Protein AF-A0A699L381-F1 (afdb_monomer)

Secondary structure (DSSP, 8-state):
---HHHHHHHHHHHHHHHHHHHHHHHHHHHHHHHHHHHHHHHHHHHHHHHHHHHTTSPPPHHHHHHHHHHHHHHHH---GGGGTT--HHHHHHHHHHHHHHHHT---TT-HHHHHHHHHHT--HHHHHGGG-S--TTTHHHHHHHHHHHHHHHHHHTT-------

pLDDT: mean 71.47, std 18.27, range [38.78, 97.0]

Organism: Tanacetum cinerariifolium (NCBI:txid118510)

Structure (mmCIF, N/CA/C/O backbone):
data_AF-A0A699L381-F1
#
_entry.id   AF-A0A699L381-F1
#
loop_
_atom_site.group_PDB
_atom_site.id
_atom_site.type_symbol
_atom_site.label_atom_id
_atom_site.label_alt_id
_atom_site.label_comp_id
_atom_site.label_asym_id
_atom_site.label_entity_id
_atom_site.label_seq_id
_atom_site.pdbx_PDB_ins_code
_atom_site.Cartn_x
_atom_site.Cartn_y
_atom_site.Cartn_z
_atom_site.occupancy
_atom_site.B_iso_or_equiv
_atom_site.auth_seq_id
_atom_site.auth_comp_id
_atom_site.auth_asym_id
_atom_site.auth_atom_id
_atom_site.pdbx_PDB_model_num
ATOM 1 N N . MET A 1 1 ? 29.335 -10.087 -62.000 1.00 47.12 1 MET A N 1
ATOM 2 C CA . MET A 1 1 ? 29.158 -10.894 -60.775 1.00 47.12 1 MET A CA 1
ATOM 3 C C . MET A 1 1 ? 29.545 -10.039 -59.574 1.00 47.12 1 MET A C 1
ATOM 5 O O . MET A 1 1 ? 30.711 -10.017 -59.206 1.00 47.12 1 MET A O 1
ATOM 9 N N . ILE A 1 2 ? 28.588 -9.288 -59.019 1.00 49.66 2 ILE A N 1
ATOM 10 C CA . ILE A 1 2 ? 28.702 -8.575 -57.728 1.00 49.66 2 ILE A CA 1
ATOM 11 C C . ILE A 1 2 ? 27.374 -8.789 -56.972 1.00 49.66 2 ILE A C 1
ATOM 13 O O . ILE A 1 2 ? 26.771 -7.856 -56.468 1.00 49.66 2 ILE A O 1
ATOM 17 N N . ASP A 1 3 ? 26.879 -10.028 -56.923 1.00 50.75 3 ASP A N 1
ATOM 18 C CA . ASP A 1 3 ? 25.596 -10.344 -56.259 1.00 50.75 3 ASP A CA 1
ATOM 19 C C . ASP A 1 3 ? 25.787 -10.786 -54.794 1.00 50.75 3 ASP A C 1
ATOM 21 O O . ASP A 1 3 ? 24.830 -11.031 -54.068 1.00 50.75 3 ASP A O 1
ATOM 25 N N . GLY A 1 4 ? 27.039 -10.881 -54.328 1.00 51.00 4 GLY A N 1
ATOM 26 C CA . GLY A 1 4 ? 27.370 -11.311 -52.963 1.00 51.00 4 GLY A CA 1
ATOM 27 C C . GLY A 1 4 ? 27.381 -10.194 -51.914 1.00 51.00 4 GLY A C 1
ATOM 28 O O . GLY A 1 4 ? 27.323 -10.489 -50.722 1.00 51.00 4 GLY A O 1
ATOM 29 N N . LEU A 1 5 ? 27.458 -8.922 -52.328 1.00 49.34 5 LEU A N 1
ATOM 30 C CA . LEU A 1 5 ? 27.582 -7.784 -51.404 1.00 49.34 5 LEU A CA 1
ATOM 31 C C . LEU A 1 5 ? 26.228 -7.369 -50.797 1.00 49.34 5 LEU A C 1
ATOM 33 O O . LEU A 1 5 ? 26.181 -6.912 -49.657 1.00 49.34 5 LEU A O 1
ATOM 37 N N . ASP A 1 6 ? 25.131 -7.588 -51.524 1.00 51.97 6 AS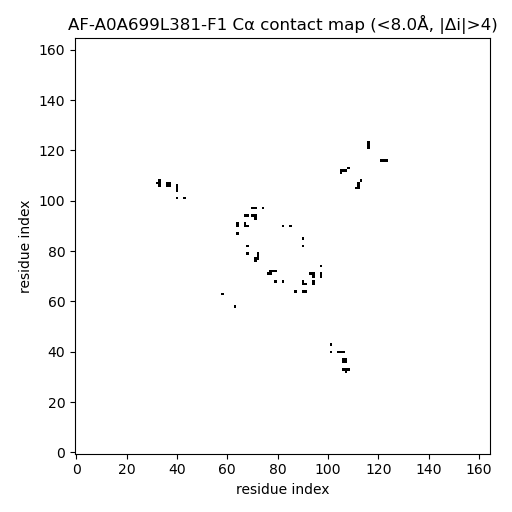P A N 1
ATOM 38 C CA . ASP A 1 6 ? 23.792 -7.124 -51.139 1.00 51.97 6 ASP A CA 1
ATOM 39 C C . ASP A 1 6 ? 23.156 -7.993 -50.035 1.00 51.97 6 ASP A C 1
ATOM 41 O O . ASP A 1 6 ? 22.556 -7.474 -49.094 1.00 51.97 6 ASP A O 1
ATOM 45 N N . SER A 1 7 ? 23.393 -9.315 -50.049 1.00 53.25 7 SER A N 1
ATOM 46 C CA . SER A 1 7 ? 22.848 -10.222 -49.016 1.00 53.25 7 SER A CA 1
ATOM 47 C C . SER A 1 7 ? 23.454 -10.001 -47.619 1.00 53.25 7 SER A C 1
ATOM 49 O O . SER A 1 7 ? 22.770 -10.156 -46.602 1.00 53.25 7 SER A O 1
ATOM 51 N N . ASN A 1 8 ? 24.722 -9.573 -47.550 1.00 58.53 8 ASN A N 1
ATOM 52 C CA . ASN A 1 8 ? 25.371 -9.213 -46.288 1.00 58.53 8 ASN A CA 1
ATOM 53 C C . ASN A 1 8 ? 24.805 -7.902 -45.729 1.00 58.53 8 ASN A C 1
ATOM 55 O O . ASN A 1 8 ? 24.592 -7.800 -44.522 1.00 58.53 8 ASN A O 1
ATOM 59 N N . ASN A 1 9 ? 24.497 -6.929 -46.591 1.00 60.31 9 ASN A N 1
ATOM 60 C CA . ASN A 1 9 ? 23.884 -5.668 -46.179 1.00 60.31 9 ASN A CA 1
ATOM 61 C C . ASN A 1 9 ? 22.440 -5.864 -45.696 1.00 60.31 9 ASN A C 1
ATOM 63 O O . ASN A 1 9 ? 22.060 -5.273 -44.687 1.00 60.31 9 ASN A O 1
ATOM 67 N N . GLU A 1 10 ? 21.661 -6.738 -46.340 1.00 68.25 10 GLU A N 1
ATOM 68 C CA . GLU A 1 10 ? 20.304 -7.080 -45.892 1.00 68.25 10 GLU A CA 1
ATOM 69 C C . GLU A 1 10 ? 20.313 -7.793 -44.526 1.00 68.25 10 GLU A C 1
ATOM 71 O O . GLU A 1 10 ? 19.489 -7.508 -43.655 1.00 68.25 10 GLU A O 1
ATOM 76 N N . THR A 1 11 ? 21.283 -8.683 -44.300 1.00 67.94 11 THR A N 1
ATOM 77 C CA . THR A 1 11 ? 21.441 -9.394 -43.020 1.00 67.94 11 THR A CA 1
ATOM 78 C C . THR A 1 11 ? 21.867 -8.445 -41.896 1.00 67.94 11 THR A C 1
ATOM 80 O O . THR A 1 11 ? 21.316 -8.498 -40.796 1.00 67.94 11 THR A O 1
ATOM 83 N N . VAL A 1 12 ? 22.798 -7.526 -42.173 1.00 68.69 12 VAL A N 1
ATOM 84 C CA . VAL A 1 12 ? 23.221 -6.485 -41.222 1.00 68.69 12 VAL A CA 1
ATOM 85 C C . VAL A 1 12 ? 22.075 -5.515 -40.918 1.00 68.69 12 VAL A C 1
ATOM 87 O O . VAL A 1 12 ? 21.886 -5.150 -39.759 1.00 68.69 12 VAL A O 1
ATOM 90 N N . ALA A 1 13 ? 21.269 -5.145 -41.916 1.00 70.69 13 ALA A N 1
ATOM 91 C CA . ALA A 1 13 ? 20.098 -4.291 -41.728 1.00 70.69 13 ALA A CA 1
ATOM 92 C C . ALA A 1 13 ? 19.033 -4.953 -40.837 1.00 70.69 13 ALA A C 1
ATOM 94 O O . ALA A 1 13 ? 18.567 -4.319 -39.892 1.00 70.69 13 ALA A O 1
ATOM 95 N N . LYS A 1 14 ? 18.715 -6.238 -41.060 1.00 76.25 14 LYS A N 1
ATOM 96 C CA . LYS A 1 14 ? 17.796 -7.004 -40.194 1.00 76.25 14 LYS A CA 1
ATOM 97 C C . LYS A 1 14 ? 18.301 -7.078 -38.757 1.00 76.25 14 LYS A C 1
ATOM 99 O O . LYS A 1 14 ? 17.544 -6.809 -37.832 1.00 76.25 14 LYS A O 1
ATOM 104 N N . TYR A 1 15 ? 19.590 -7.355 -38.563 1.00 65.44 15 TYR A N 1
ATOM 105 C CA . TYR A 1 15 ? 20.181 -7.427 -37.225 1.00 65.44 15 TYR A CA 1
ATOM 106 C C . TYR A 1 15 ? 20.179 -6.065 -36.507 1.00 65.44 15 TYR A C 1
ATOM 108 O O . TYR A 1 15 ? 19.939 -5.990 -35.302 1.00 65.44 15 TYR A O 1
ATOM 116 N N . LEU A 1 16 ? 20.411 -4.969 -37.239 1.00 69.69 16 LEU A N 1
ATOM 117 C CA . LEU A 1 16 ? 20.326 -3.603 -36.710 1.00 69.69 16 LEU A CA 1
ATOM 118 C C . LEU A 1 16 ? 18.888 -3.206 -36.357 1.00 69.69 16 LEU A C 1
ATOM 120 O O . LEU A 1 16 ? 18.670 -2.573 -35.323 1.00 69.69 16 LEU A O 1
ATOM 124 N N . GLU A 1 17 ? 17.910 -3.589 -37.177 1.00 75.31 17 GLU A N 1
ATOM 125 C CA . GLU A 1 17 ? 16.491 -3.341 -36.919 1.00 75.31 17 GLU A CA 1
ATOM 126 C C . GLU A 1 17 ? 15.992 -4.155 -35.717 1.00 75.31 17 GLU A C 1
ATOM 128 O O . GLU A 1 17 ? 15.357 -3.601 -34.818 1.00 75.31 17 GLU A O 1
ATOM 133 N N . GLU A 1 18 ? 16.379 -5.429 -35.621 1.00 62.22 18 GLU A N 1
ATOM 134 C CA . GLU A 1 18 ? 16.124 -6.283 -34.458 1.00 62.22 18 GLU A CA 1
ATOM 135 C C . GLU A 1 18 ? 16.776 -5.726 -33.186 1.00 62.22 18 GLU A C 1
ATOM 137 O O . GLU A 1 18 ? 16.119 -5.643 -32.148 1.00 62.22 18 GLU A O 1
ATOM 142 N N . TYR A 1 19 ? 18.032 -5.266 -33.250 1.00 66.25 19 TYR A N 1
ATOM 143 C CA . TYR A 1 19 ? 18.713 -4.631 -32.118 1.00 66.25 19 TYR A CA 1
ATOM 144 C C . TYR A 1 19 ? 18.027 -3.327 -31.686 1.00 66.25 19 TYR A C 1
ATOM 146 O O . TYR A 1 19 ? 17.828 -3.091 -30.491 1.00 66.25 19 TYR A O 1
ATOM 154 N N . HIS A 1 20 ? 17.622 -2.481 -32.637 1.00 62.06 20 HIS A N 1
ATOM 155 C CA . HIS A 1 20 ? 16.909 -1.236 -32.350 1.00 62.06 20 HIS A CA 1
ATOM 156 C C . HIS A 1 20 ? 15.524 -1.510 -31.743 1.00 62.06 20 HIS A C 1
ATOM 158 O O . HIS A 1 20 ? 15.119 -0.862 -30.769 1.00 62.06 20 HIS A O 1
ATOM 164 N N . GLN A 1 21 ? 14.804 -2.506 -32.259 1.00 55.19 21 GLN A N 1
ATOM 165 C CA . GLN A 1 21 ? 13.516 -2.927 -31.722 1.00 55.19 21 GLN A CA 1
ATOM 166 C C . GLN A 1 21 ? 13.662 -3.542 -30.323 1.00 55.19 21 GLN A C 1
ATOM 168 O O . GLN A 1 21 ? 12.939 -3.161 -29.406 1.00 55.19 21 GLN A O 1
ATOM 173 N N . PHE A 1 22 ? 14.670 -4.383 -30.098 1.00 53.00 22 PHE A N 1
ATOM 174 C CA . PHE A 1 22 ? 14.970 -4.963 -28.789 1.00 53.00 22 PHE A CA 1
ATOM 175 C C . PHE A 1 22 ? 15.371 -3.901 -27.747 1.00 53.00 22 PHE A C 1
ATOM 177 O O . PHE A 1 22 ? 14.848 -3.882 -26.628 1.00 53.00 22 PHE A O 1
ATOM 184 N N . SER A 1 23 ? 16.252 -2.967 -28.123 1.00 53.81 23 SER A N 1
ATOM 185 C CA . SER A 1 23 ? 16.697 -1.854 -27.272 1.00 53.81 23 SER A CA 1
ATOM 186 C C . SER A 1 23 ? 15.539 -0.917 -26.906 1.00 53.81 23 SER A C 1
ATOM 188 O O . SER A 1 23 ? 15.357 -0.554 -25.737 1.00 53.81 23 SER A O 1
ATOM 190 N N . SER A 1 24 ? 14.689 -0.582 -27.883 1.00 60.28 24 SER A N 1
ATOM 191 C CA . SER A 1 24 ? 13.511 0.263 -27.666 1.00 60.28 24 SER A CA 1
ATOM 192 C C . SER A 1 24 ? 12.420 -0.435 -26.849 1.00 60.28 24 SER A C 1
ATOM 194 O O . SER A 1 24 ? 11.823 0.206 -25.986 1.00 60.28 24 SER A O 1
ATOM 196 N N . GLU A 1 25 ? 12.207 -1.743 -27.013 1.00 58.38 25 GLU A N 1
ATOM 197 C CA . GLU A 1 25 ? 11.276 -2.522 -26.189 1.00 58.38 25 GLU A CA 1
ATOM 198 C C . GLU A 1 25 ? 11.726 -2.623 -24.726 1.00 58.38 25 GLU A C 1
ATOM 200 O O . GLU A 1 25 ? 10.903 -2.498 -23.813 1.00 58.38 25 GLU A O 1
ATOM 205 N N . PHE A 1 26 ? 13.025 -2.813 -24.476 1.00 57.81 26 PHE A N 1
ATOM 206 C CA . PHE A 1 26 ? 13.592 -2.839 -23.125 1.00 57.81 26 PHE A CA 1
ATOM 207 C C . PHE A 1 26 ? 13.449 -1.483 -22.419 1.00 57.81 26 PHE A C 1
ATOM 209 O O . PHE A 1 26 ? 12.999 -1.408 -21.268 1.00 57.81 26 PHE A O 1
ATOM 216 N N . LEU A 1 27 ? 13.759 -0.397 -23.133 1.00 72.62 27 LEU A N 1
ATOM 217 C CA . LEU A 1 27 ? 13.560 0.975 -22.664 1.00 72.62 27 LEU A CA 1
ATOM 218 C C . LEU A 1 27 ? 12.080 1.300 -22.453 1.00 72.62 27 LEU A C 1
ATOM 220 O O . LEU A 1 27 ? 11.735 1.924 -21.451 1.00 72.62 27 LEU A O 1
ATOM 224 N N . MET A 1 28 ? 11.189 0.859 -23.340 1.00 74.56 28 MET A N 1
ATOM 225 C CA . MET A 1 28 ? 9.757 1.133 -23.238 1.00 74.56 28 MET A CA 1
ATOM 226 C C . MET A 1 28 ? 9.114 0.377 -22.072 1.00 74.56 28 MET A C 1
ATOM 228 O O . MET A 1 28 ? 8.388 0.988 -21.294 1.00 74.56 28 MET A O 1
ATOM 232 N N . LYS A 1 29 ? 9.459 -0.898 -21.850 1.00 70.06 29 LYS A N 1
ATOM 233 C CA . LYS A 1 29 ? 9.016 -1.663 -20.667 1.00 70.06 29 LYS A CA 1
ATOM 234 C C . LYS A 1 29 ? 9.476 -1.009 -19.362 1.00 70.06 29 LYS A C 1
ATOM 236 O O . LYS A 1 29 ? 8.686 -0.879 -18.426 1.00 70.06 29 LYS A O 1
ATOM 241 N N . ARG A 1 30 ? 10.730 -0.542 -19.302 1.00 76.75 30 ARG A N 1
ATOM 242 C CA . ARG A 1 30 ? 11.245 0.211 -18.145 1.00 76.75 30 ARG A CA 1
ATOM 243 C C . ARG A 1 30 ? 10.531 1.548 -17.957 1.00 76.75 30 ARG A C 1
ATOM 245 O O . ARG A 1 30 ? 10.183 1.874 -16.829 1.00 76.75 30 ARG A O 1
ATOM 252 N N . ARG A 1 31 ? 10.264 2.294 -19.033 1.00 77.06 31 ARG A N 1
ATOM 253 C CA . ARG A 1 31 ? 9.516 3.564 -18.983 1.00 77.06 31 ARG A CA 1
ATOM 254 C C . ARG A 1 31 ? 8.075 3.363 -18.515 1.00 77.06 31 ARG A C 1
ATOM 256 O O . ARG A 1 31 ? 7.630 4.098 -17.645 1.00 77.06 31 ARG A O 1
ATOM 263 N N . ILE A 1 32 ? 7.371 2.351 -19.024 1.00 82.38 32 ILE A N 1
ATOM 264 C CA . ILE A 1 32 ? 6.007 2.012 -18.585 1.00 82.38 32 ILE A CA 1
ATOM 265 C C . ILE A 1 32 ? 6.004 1.659 -17.095 1.00 82.38 32 ILE A C 1
ATOM 267 O O . ILE A 1 32 ? 5.175 2.165 -16.341 1.00 82.38 32 ILE A O 1
ATOM 271 N N . LYS A 1 33 ? 6.964 0.838 -16.649 1.00 80.81 33 LYS A N 1
ATOM 272 C CA . LYS A 1 33 ? 7.108 0.492 -15.233 1.00 80.81 33 LYS A CA 1
ATOM 273 C C . LYS A 1 33 ? 7.392 1.721 -14.367 1.00 80.81 33 LYS A C 1
ATOM 275 O O . LYS A 1 33 ? 6.727 1.896 -13.355 1.00 80.81 33 LYS A O 1
ATOM 280 N N . LEU A 1 34 ? 8.317 2.581 -14.792 1.00 81.38 34 LEU A N 1
ATOM 281 C CA . LEU A 1 34 ? 8.634 3.844 -14.126 1.00 81.38 34 LEU A CA 1
ATOM 282 C C . LEU A 1 34 ? 7.390 4.726 -13.975 1.00 81.38 34 LEU A C 1
ATOM 284 O O . LEU A 1 34 ? 7.113 5.206 -12.883 1.00 81.38 34 LEU A O 1
ATOM 288 N N . ILE A 1 35 ? 6.614 4.902 -15.046 1.00 81.75 35 ILE A N 1
ATOM 289 C CA . ILE A 1 35 ? 5.369 5.679 -15.014 1.00 81.75 35 ILE A CA 1
ATOM 290 C C . ILE A 1 35 ? 4.375 5.050 -14.030 1.00 81.75 35 ILE A C 1
ATOM 292 O O . ILE A 1 35 ? 3.810 5.760 -13.204 1.00 81.75 35 ILE A O 1
ATOM 296 N N . SER A 1 36 ? 4.196 3.726 -14.060 1.00 84.75 36 SER A N 1
ATOM 297 C CA . SER A 1 36 ? 3.307 3.029 -13.121 1.00 84.75 36 SER A CA 1
ATOM 298 C C . SER A 1 36 ? 3.751 3.191 -11.665 1.00 84.75 36 SER A C 1
ATOM 300 O O . SER A 1 36 ? 2.919 3.467 -10.801 1.00 84.75 36 SER A O 1
ATOM 302 N N . ASP A 1 37 ? 5.049 3.058 -11.388 1.00 85.69 37 ASP A N 1
ATOM 303 C CA . ASP A 1 37 ? 5.609 3.225 -10.048 1.00 85.69 37 ASP A CA 1
ATOM 304 C C . ASP A 1 37 ? 5.459 4.679 -9.568 1.00 85.69 37 ASP A C 1
ATOM 306 O O . ASP A 1 37 ? 5.069 4.907 -8.425 1.00 85.69 37 ASP A O 1
ATOM 310 N N . LEU A 1 38 ? 5.671 5.672 -10.439 1.00 84.50 38 LEU A N 1
ATOM 311 C CA . LEU A 1 38 ? 5.455 7.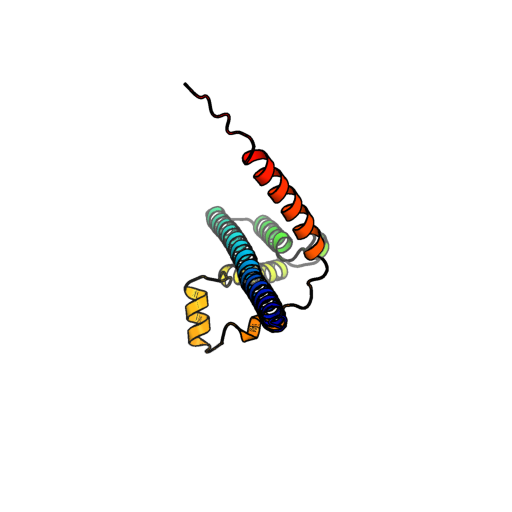088 -10.119 1.00 84.50 38 LEU A CA 1
ATOM 312 C C . LEU A 1 38 ? 3.983 7.404 -9.823 1.00 84.50 38 LEU A C 1
ATOM 314 O O . LEU A 1 38 ? 3.699 8.103 -8.850 1.00 84.50 38 LEU A O 1
ATOM 318 N N . VAL A 1 39 ? 3.045 6.867 -10.609 1.00 87.25 39 VAL A N 1
ATOM 319 C CA . VAL A 1 39 ? 1.602 7.025 -10.355 1.00 87.25 39 VAL A CA 1
ATOM 320 C C . VAL A 1 39 ? 1.233 6.420 -8.998 1.00 87.25 39 VAL A C 1
ATOM 322 O O . VAL A 1 39 ? 0.618 7.089 -8.169 1.00 87.25 39 VAL A O 1
ATOM 325 N N . LYS A 1 40 ? 1.690 5.194 -8.709 1.00 87.56 40 LYS A N 1
ATOM 326 C CA . LYS A 1 40 ? 1.468 4.543 -7.406 1.00 87.56 40 LYS A CA 1
ATOM 327 C C . LYS A 1 40 ? 2.057 5.340 -6.245 1.00 87.56 40 LYS A C 1
ATOM 329 O O . LYS A 1 40 ? 1.425 5.450 -5.196 1.00 87.56 40 LYS A O 1
ATOM 334 N N . TYR A 1 41 ? 3.248 5.910 -6.422 1.00 85.50 41 TYR A N 1
ATOM 335 C CA . TYR A 1 41 ? 3.881 6.759 -5.414 1.00 85.50 41 TYR A CA 1
ATOM 336 C C . TYR A 1 41 ? 3.027 7.982 -5.085 1.00 85.50 41 TYR A C 1
ATOM 338 O O . TYR A 1 41 ? 2.766 8.254 -3.915 1.00 85.50 41 TYR A O 1
ATOM 346 N N . GLN A 1 42 ? 2.545 8.688 -6.111 1.00 83.81 42 GLN A N 1
ATOM 347 C CA . GLN A 1 42 ? 1.683 9.856 -5.930 1.00 83.81 42 GLN A CA 1
ATOM 348 C C . GLN A 1 42 ? 0.373 9.494 -5.220 1.00 83.81 42 GLN A C 1
ATOM 350 O O . GLN A 1 42 ? -0.042 10.192 -4.294 1.00 83.81 42 GLN A O 1
ATOM 355 N N . GLU A 1 43 ? -0.256 8.378 -5.596 1.00 87.69 43 GLU A N 1
ATOM 356 C CA . GLU A 1 43 ? -1.457 7.888 -4.917 1.00 87.69 43 GLU A CA 1
ATOM 357 C C . GLU A 1 43 ? -1.204 7.566 -3.440 1.00 87.69 43 GLU A C 1
ATOM 359 O O . GLU A 1 43 ? -2.023 7.903 -2.581 1.00 87.69 43 GLU A O 1
ATOM 364 N N . ASN A 1 44 ? -0.085 6.908 -3.130 1.00 86.94 44 ASN A N 1
ATOM 365 C CA . ASN A 1 44 ? 0.296 6.588 -1.756 1.00 86.94 44 ASN A CA 1
ATOM 366 C C . ASN A 1 44 ? 0.553 7.859 -0.946 1.00 86.94 44 ASN A C 1
ATOM 368 O O . ASN A 1 44 ? 0.023 7.995 0.157 1.00 86.94 44 ASN A O 1
ATOM 372 N N . PHE A 1 45 ? 1.268 8.827 -1.519 1.00 83.94 45 PHE A N 1
ATOM 373 C CA . PHE A 1 45 ? 1.512 10.121 -0.891 1.00 83.94 45 PHE A CA 1
ATOM 374 C C . PHE A 1 45 ? 0.201 10.848 -0.551 1.00 83.94 45 PHE A C 1
ATOM 376 O O . PHE A 1 45 ? 0.013 11.302 0.579 1.00 83.94 45 PHE A O 1
ATOM 383 N N . ALA A 1 46 ? -0.754 10.890 -1.486 1.00 88.06 46 ALA A N 1
ATOM 384 C CA . ALA A 1 46 ? -2.061 11.505 -1.257 1.00 88.06 46 ALA A CA 1
ATOM 385 C C . ALA A 1 46 ? -2.851 10.812 -0.128 1.00 88.06 46 ALA A C 1
ATOM 387 O O . ALA A 1 46 ? -3.475 11.481 0.701 1.00 88.06 46 ALA A O 1
ATOM 388 N N . LYS A 1 47 ? -2.807 9.473 -0.059 1.00 86.44 47 LYS A N 1
ATOM 389 C CA . LYS A 1 47 ? -3.443 8.689 1.018 1.00 86.44 47 LYS A CA 1
ATOM 390 C C . LYS A 1 47 ? -2.808 8.990 2.377 1.00 86.44 47 LYS A C 1
ATOM 392 O O . LYS A 1 47 ? -3.539 9.215 3.343 1.00 86.44 47 LYS A O 1
ATOM 397 N N . IL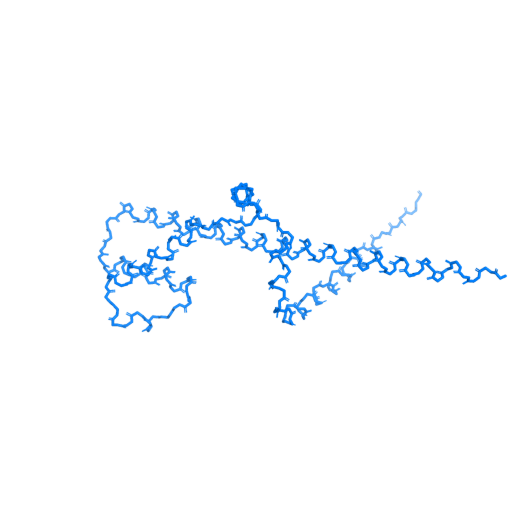E A 1 48 ? -1.476 9.040 2.444 1.00 85.19 48 ILE A N 1
ATOM 398 C CA . ILE A 1 48 ? -0.727 9.349 3.670 1.00 85.19 48 ILE A CA 1
ATOM 399 C C . ILE A 1 48 ? -1.075 10.754 4.166 1.00 85.19 48 ILE A C 1
ATOM 401 O O . ILE A 1 48 ? -1.457 10.926 5.325 1.00 85.19 48 ILE A O 1
ATOM 405 N N . TYR A 1 49 ? -1.029 11.746 3.275 1.00 85.44 49 TYR A N 1
ATOM 406 C CA . TYR A 1 49 ? -1.366 13.128 3.606 1.00 85.44 49 TYR A CA 1
ATOM 407 C C . TYR A 1 49 ? -2.810 13.256 4.116 1.00 85.44 49 TYR A C 1
ATOM 409 O O . TYR A 1 49 ? -3.069 13.892 5.143 1.00 85.44 49 TYR A O 1
ATOM 417 N N . LYS A 1 50 ? -3.762 12.583 3.454 1.00 86.62 50 LYS A N 1
ATOM 418 C CA . LYS A 1 50 ? -5.162 12.542 3.892 1.00 86.62 50 LYS A CA 1
ATOM 419 C C . LYS A 1 50 ? -5.291 11.933 5.288 1.00 86.62 50 LYS A C 1
ATOM 421 O O . LYS A 1 50 ? -5.954 12.534 6.129 1.00 86.62 50 LYS A O 1
ATOM 426 N N . PHE A 1 51 ? -4.637 10.805 5.564 1.00 83.25 51 PHE A N 1
ATOM 427 C CA . PHE A 1 51 ? -4.656 10.185 6.892 1.00 83.25 51 PHE A CA 1
ATOM 428 C C . PHE A 1 51 ? -4.159 11.140 7.979 1.00 83.25 51 PHE A C 1
ATOM 430 O O . PHE A 1 51 ? -4.856 11.370 8.965 1.00 83.25 51 PHE A O 1
ATOM 437 N N . GLN A 1 52 ? -2.990 11.749 7.766 1.00 81.62 52 GLN A N 1
ATOM 438 C CA . GLN A 1 52 ? -2.388 12.690 8.711 1.00 81.62 52 GLN A CA 1
ATOM 439 C C . GLN A 1 52 ? -3.296 13.896 8.972 1.00 81.62 52 GLN A C 1
ATOM 441 O O . GLN A 1 52 ? -3.448 14.326 10.114 1.00 81.62 52 GLN A O 1
ATOM 446 N N . SER A 1 53 ? -3.945 14.422 7.926 1.00 80.38 53 SER A N 1
ATOM 447 C CA . SER A 1 53 ? -4.889 15.536 8.063 1.00 80.38 53 SER A CA 1
ATOM 448 C C . SER A 1 53 ? -6.105 15.163 8.914 1.00 80.38 53 SER A C 1
ATOM 450 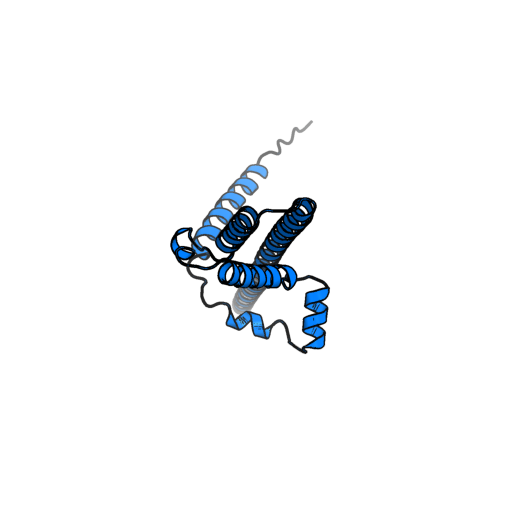O O . SER A 1 53 ? -6.548 15.963 9.736 1.00 80.38 53 SER A O 1
ATOM 452 N N . GLN A 1 54 ? -6.617 13.937 8.771 1.00 78.88 54 GLN A N 1
ATOM 453 C CA . GLN A 1 54 ? -7.805 13.501 9.492 1.00 78.88 54 GLN A CA 1
ATOM 454 C C . GLN A 1 54 ? -7.515 13.096 10.946 1.00 78.88 54 GLN A C 1
ATOM 456 O O . GLN A 1 54 ? -8.406 13.230 11.783 1.00 78.88 54 GLN A O 1
ATOM 461 N N . GLN A 1 55 ? -6.284 12.674 11.260 1.00 70.75 55 GLN A N 1
ATOM 462 C CA . GLN A 1 55 ? -5.831 12.405 12.636 1.00 70.75 55 GLN A CA 1
ATOM 463 C C . GLN A 1 55 ? -5.744 13.666 13.508 1.00 70.75 55 GLN A C 1
ATOM 465 O O . GLN A 1 55 ? -5.633 13.556 14.726 1.00 70.75 55 GLN A O 1
ATOM 470 N N . ARG A 1 56 ? -5.820 14.870 12.919 1.00 72.50 56 ARG A N 1
ATOM 471 C CA . ARG A 1 56 ? -5.872 16.126 13.688 1.00 72.50 56 ARG A CA 1
ATOM 472 C C . ARG A 1 56 ? -7.105 16.215 14.594 1.00 72.50 56 ARG A C 1
ATOM 474 O O . ARG A 1 56 ? -7.065 16.937 15.582 1.00 72.50 56 ARG A O 1
ATOM 481 N N . ASN A 1 57 ? -8.162 15.463 14.282 1.00 79.25 57 ASN A N 1
ATOM 482 C CA . ASN A 1 57 ? -9.332 15.310 15.139 1.00 79.25 57 ASN A CA 1
ATOM 483 C C . ASN A 1 57 ? -9.304 13.934 15.824 1.00 79.25 57 ASN A C 1
ATOM 485 O O . ASN A 1 57 ? -9.026 12.932 15.160 1.00 79.25 57 ASN A O 1
ATOM 489 N N . PRO A 1 58 ? -9.641 13.834 17.121 1.00 80.06 58 PRO A N 1
ATOM 490 C CA . PRO A 1 58 ? -9.680 12.552 17.811 1.00 80.06 58 PRO A CA 1
ATOM 491 C C . PRO A 1 58 ? -10.747 11.631 17.200 1.00 80.06 58 PRO A C 1
ATOM 493 O O . PRO A 1 58 ? -11.931 11.961 17.152 1.00 80.06 58 PRO A O 1
ATOM 496 N N . TRP A 1 59 ? -10.324 10.458 16.728 1.00 87.56 59 TRP A N 1
ATOM 497 C CA . TRP A 1 59 ? -11.211 9.434 16.171 1.00 87.56 59 TRP A CA 1
ATOM 498 C C . TRP A 1 59 ? -11.649 8.412 17.218 1.00 87.56 59 TRP A C 1
ATOM 500 O O . TRP A 1 59 ? -10.842 7.922 18.012 1.00 87.56 59 TRP A O 1
ATOM 510 N N . THR A 1 60 ? -12.912 7.994 17.136 1.00 90.69 60 THR A N 1
ATOM 511 C CA . THR A 1 60 ? -13.427 6.842 17.889 1.00 90.69 60 THR A CA 1
ATOM 512 C C . THR A 1 60 ? -12.791 5.527 17.410 1.00 90.69 60 THR A C 1
ATOM 514 O O . THR A 1 60 ? -12.368 5.406 16.255 1.00 90.69 60 THR A O 1
ATOM 517 N N . LYS A 1 61 ? -12.773 4.490 18.268 1.00 90.69 61 LYS A N 1
ATOM 518 C CA . LYS A 1 61 ? -12.243 3.151 17.916 1.00 90.69 61 LYS A CA 1
ATOM 519 C C . LYS A 1 61 ? -12.928 2.568 16.668 1.00 90.69 61 LYS A C 1
ATOM 521 O O . LYS A 1 61 ? -12.270 1.952 15.835 1.00 90.69 61 LYS A O 1
ATOM 526 N N . LYS A 1 62 ? -14.231 2.827 16.493 1.00 92.38 62 LYS A N 1
ATOM 527 C CA . LYS A 1 62 ? -15.003 2.411 15.311 1.00 92.38 62 LYS A CA 1
ATOM 528 C C . LYS A 1 62 ? -14.531 3.112 14.032 1.00 92.38 62 LYS A C 1
ATOM 530 O O . LYS A 1 62 ? -14.229 2.433 13.059 1.00 92.38 62 LYS A O 1
ATOM 535 N N . GLN A 1 63 ? -14.389 4.439 14.057 1.00 90.88 63 GLN A N 1
ATOM 536 C CA . GLN A 1 63 ? -13.910 5.213 12.902 1.00 90.88 63 GLN A CA 1
ATOM 537 C C . GLN A 1 63 ? -12.497 4.795 12.473 1.00 90.88 63 GLN A C 1
ATOM 539 O O . GLN A 1 63 ? -12.254 4.603 11.283 1.00 90.88 63 GLN A O 1
ATOM 544 N N . LYS A 1 64 ? -11.587 4.580 13.438 1.00 91.44 64 LYS A N 1
ATOM 545 C CA . LYS A 1 64 ? -10.246 4.032 13.167 1.00 91.44 64 LYS A CA 1
ATOM 546 C C . LYS A 1 64 ? -10.330 2.683 12.457 1.00 91.44 64 LYS A C 1
ATOM 548 O O . LYS A 1 64 ? -9.689 2.492 11.427 1.00 91.44 64 LYS A O 1
ATOM 553 N N . ARG A 1 65 ? -11.166 1.771 12.969 1.00 93.75 65 ARG A N 1
ATOM 554 C CA . ARG A 1 65 ? -11.355 0.439 12.378 1.00 93.75 65 ARG A CA 1
ATOM 555 C C . A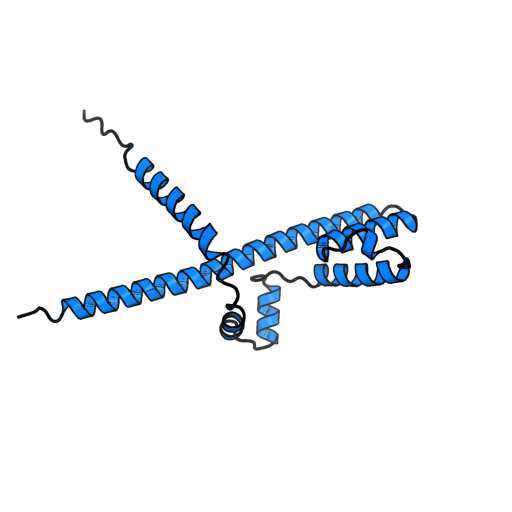RG A 1 65 ? -11.866 0.527 10.942 1.00 93.75 65 ARG A C 1
ATOM 557 O O . ARG A 1 65 ? -11.326 -0.147 10.071 1.00 93.75 65 ARG A O 1
ATOM 564 N N . ASP A 1 66 ? -12.871 1.360 10.689 1.00 92.81 66 ASP A N 1
ATOM 565 C CA . ASP A 1 66 ? -13.464 1.534 9.358 1.00 92.81 66 ASP A CA 1
ATOM 566 C C . ASP A 1 66 ? -12.446 2.084 8.351 1.00 92.81 66 ASP A C 1
ATOM 568 O O . ASP A 1 66 ? -12.340 1.577 7.229 1.00 92.81 66 ASP A O 1
ATOM 572 N N . TYR A 1 67 ? -11.633 3.053 8.775 1.00 91.50 67 TYR A N 1
ATOM 573 C CA . TYR A 1 67 ? -10.546 3.587 7.961 1.00 91.50 67 TYR A CA 1
ATOM 574 C C . TYR A 1 67 ? -9.473 2.530 7.652 1.00 91.50 67 TYR A C 1
ATOM 576 O O . TYR A 1 67 ? -9.104 2.345 6.489 1.00 91.50 67 TYR A O 1
ATOM 584 N N . TYR A 1 68 ? -9.002 1.795 8.666 1.00 93.56 68 TYR A N 1
ATOM 585 C CA . TYR A 1 68 ? -8.012 0.729 8.486 1.00 93.56 68 TYR A CA 1
ATOM 586 C C . TYR A 1 68 ? -8.513 -0.345 7.520 1.00 93.56 68 TYR A C 1
ATOM 588 O O . TYR A 1 68 ? -7.795 -0.721 6.593 1.00 93.56 68 TYR A O 1
ATOM 596 N N . MET A 1 69 ? -9.768 -0.780 7.662 1.00 94.75 69 MET A N 1
ATOM 597 C CA . MET A 1 69 ? -10.378 -1.723 6.726 1.00 94.75 69 MET A CA 1
ATOM 598 C C . MET A 1 69 ? -10.397 -1.165 5.300 1.00 94.75 69 MET A C 1
ATOM 600 O O . MET A 1 69 ? -10.020 -1.876 4.374 1.00 94.75 69 MET A O 1
ATOM 604 N N . ALA A 1 70 ? -10.786 0.096 5.094 1.00 92.56 70 ALA A N 1
ATOM 605 C CA . ALA A 1 70 ? -10.789 0.707 3.762 1.00 92.56 70 ALA A CA 1
ATOM 606 C C . ALA A 1 70 ? -9.386 0.728 3.126 1.00 92.56 70 ALA A C 1
ATOM 608 O O . ALA A 1 70 ? -9.228 0.352 1.963 1.00 92.56 70 ALA A O 1
ATOM 609 N N . MET A 1 71 ? -8.360 1.089 3.900 1.00 90.50 71 MET A N 1
ATOM 610 C CA . MET A 1 71 ? -6.962 1.062 3.459 1.00 90.50 71 MET A CA 1
ATOM 611 C C . MET A 1 71 ? -6.495 -0.348 3.091 1.00 90.50 71 MET A C 1
ATOM 613 O O . MET A 1 71 ? -5.914 -0.544 2.025 1.00 90.50 71 MET A O 1
ATOM 617 N N . ILE A 1 72 ? -6.793 -1.346 3.921 1.00 93.75 72 ILE A N 1
ATOM 618 C CA . ILE A 1 72 ? -6.420 -2.742 3.658 1.00 93.75 72 ILE A CA 1
ATOM 619 C C . ILE A 1 72 ? -7.122 -3.263 2.397 1.00 93.75 72 ILE A C 1
ATOM 621 O O . ILE A 1 72 ? -6.480 -3.878 1.548 1.00 93.75 72 ILE A O 1
ATOM 625 N N . ARG A 1 73 ? -8.419 -2.977 2.227 1.00 93.88 73 ARG A N 1
ATOM 626 C CA . ARG A 1 73 ? -9.199 -3.385 1.046 1.00 93.88 73 ARG A CA 1
ATOM 627 C C . ARG A 1 73 ? -8.612 -2.839 -0.251 1.00 93.88 73 ARG A C 1
ATOM 629 O O . ARG A 1 73 ? -8.443 -3.597 -1.200 1.00 93.88 73 ARG A O 1
ATOM 636 N N . ASN A 1 74 ? -8.269 -1.553 -0.268 1.00 87.81 74 ASN A N 1
ATOM 637 C CA . ASN A 1 74 ? -7.759 -0.887 -1.466 1.00 87.81 74 ASN A CA 1
ATOM 638 C C . ASN A 1 74 ? -6.371 -1.386 -1.896 1.00 87.81 74 ASN A C 1
ATOM 640 O O . ASN A 1 74 ? -6.046 -1.286 -3.072 1.00 87.81 74 ASN A O 1
ATOM 644 N N . ASN A 1 75 ? -5.559 -1.913 -0.972 1.00 87.38 75 ASN A N 1
ATOM 645 C CA . ASN A 1 75 ? -4.180 -2.326 -1.269 1.00 87.38 75 ASN A CA 1
ATOM 646 C C . ASN A 1 75 ? -4.007 -3.838 -1.402 1.00 87.38 75 ASN A C 1
ATOM 648 O O . ASN A 1 75 ? -3.254 -4.294 -2.254 1.00 87.38 75 ASN A O 1
ATOM 652 N N . LEU A 1 76 ? -4.698 -4.621 -0.571 1.00 88.38 76 LEU A N 1
ATOM 653 C CA . LEU A 1 76 ? -4.562 -6.079 -0.549 1.00 88.38 76 LEU A CA 1
ATOM 654 C C . LEU A 1 76 ? -5.700 -6.798 -1.288 1.00 88.38 76 LEU A C 1
ATOM 656 O O . LEU A 1 76 ? -5.712 -8.025 -1.332 1.00 88.38 76 LEU A O 1
ATOM 660 N N . GLY A 1 77 ? -6.684 -6.070 -1.829 1.00 91.00 77 GLY A N 1
ATOM 661 C CA . GLY A 1 77 ? -7.841 -6.660 -2.518 1.00 91.00 77 GLY A CA 1
ATOM 662 C C . GLY A 1 77 ? -8.831 -7.367 -1.585 1.00 91.00 77 GLY A C 1
ATOM 663 O O . GLY A 1 77 ? -9.668 -8.150 -2.034 1.00 91.00 77 GLY A O 1
ATOM 664 N N . TRP A 1 78 ? -8.738 -7.106 -0.279 1.00 94.50 78 TRP A N 1
ATOM 665 C CA . TRP A 1 78 ? -9.609 -7.707 0.727 1.00 94.50 78 TRP A CA 1
ATOM 666 C C . TRP A 1 78 ? -11.061 -7.248 0.560 1.00 94.50 78 TRP A C 1
ATOM 668 O O . TRP A 1 78 ? -11.361 -6.147 0.087 1.00 94.50 78 TRP A O 1
ATOM 678 N N . LYS A 1 79 ? -11.990 -8.090 1.001 1.00 94.19 79 LYS A N 1
ATOM 679 C CA . LYS A 1 79 ? -13.432 -7.837 1.024 1.00 94.19 79 LYS A CA 1
ATOM 680 C C . LYS A 1 79 ? -13.909 -7.686 2.463 1.00 94.19 79 LYS A C 1
ATOM 682 O O . LYS A 1 79 ? -13.284 -8.157 3.402 1.00 94.19 79 LYS A O 1
ATOM 687 N N . VAL A 1 80 ? -15.076 -7.066 2.645 1.00 93.56 80 VAL A N 1
ATOM 688 C CA . VAL A 1 80 ? -15.670 -6.839 3.980 1.00 93.56 80 VAL A CA 1
ATOM 689 C C . VAL A 1 80 ? -15.823 -8.145 4.775 1.00 93.56 80 VAL A C 1
ATOM 691 O O . VAL A 1 80 ? -15.610 -8.158 5.984 1.00 93.56 80 VAL A O 1
ATOM 694 N N . LYS A 1 81 ? -16.132 -9.256 4.093 1.00 96.06 81 LYS A N 1
ATOM 695 C CA . LYS A 1 81 ? -16.253 -10.585 4.710 1.00 96.06 81 LYS A CA 1
ATOM 696 C C . LYS A 1 81 ? -14.952 -11.091 5.347 1.00 96.06 81 LYS A C 1
ATOM 698 O O . LYS A 1 81 ? -15.033 -11.820 6.326 1.00 96.06 81 LYS A O 1
ATOM 703 N N . ASP A 1 82 ? -13.793 -10.664 4.848 1.00 95.25 82 ASP A N 1
ATOM 704 C CA . ASP A 1 82 ? -12.482 -11.129 5.319 1.00 95.25 82 ASP A CA 1
ATOM 705 C C . ASP A 1 82 ? -12.103 -10.499 6.673 1.00 95.25 82 ASP A C 1
ATOM 707 O O . ASP A 1 82 ? -11.213 -10.982 7.363 1.00 95.25 82 ASP A O 1
ATOM 711 N N . PHE A 1 83 ? -12.810 -9.439 7.085 1.00 95.19 83 PHE A N 1
ATOM 712 C CA . PHE A 1 83 ? -12.665 -8.797 8.397 1.00 95.19 83 PHE A CA 1
ATOM 713 C C . PHE A 1 83 ? -13.673 -9.314 9.433 1.00 95.19 83 PHE A C 1
ATOM 715 O O . PHE A 1 83 ? -13.699 -8.834 10.573 1.00 95.19 83 PHE A O 1
ATOM 722 N N . ARG A 1 84 ? -14.566 -10.238 9.050 1.00 94.56 84 ARG A N 1
ATOM 723 C CA . ARG A 1 84 ? -15.564 -10.801 9.965 1.00 94.56 84 ARG A CA 1
ATOM 724 C C . ARG A 1 84 ? -14.854 -11.682 10.995 1.00 94.56 84 ARG A C 1
ATOM 726 O O . ARG A 1 84 ? -14.071 -12.545 10.629 1.00 94.56 84 ARG A O 1
ATOM 733 N N . GLY A 1 85 ? -15.144 -11.461 12.276 1.00 95.00 85 GLY A N 1
ATOM 734 C CA . GLY A 1 85 ? -14.498 -12.179 13.383 1.00 95.00 85 GLY A CA 1
ATOM 735 C C . GLY A 1 85 ? -13.108 -11.655 13.757 1.00 95.00 85 GLY A C 1
ATOM 736 O O . GLY A 1 85 ? -12.563 -12.093 14.760 1.00 95.00 85 GLY A O 1
ATOM 737 N N . MET A 1 86 ? -12.565 -10.693 13.006 1.00 96.50 86 MET A N 1
ATOM 738 C CA . MET A 1 86 ? -11.255 -10.102 13.271 1.00 96.50 86 MET A CA 1
ATOM 739 C C . MET A 1 86 ? -11.354 -9.000 14.332 1.00 96.50 86 MET A C 1
ATOM 741 O O . MET A 1 86 ? -12.197 -8.091 14.231 1.00 96.50 86 MET A O 1
ATOM 745 N N . THR A 1 87 ? -10.474 -9.070 15.327 1.00 97.00 87 THR A N 1
ATOM 746 C CA . THR A 1 87 ? -10.347 -8.074 16.397 1.00 97.00 87 THR A CA 1
ATOM 747 C C . THR A 1 87 ? -9.819 -6.744 15.850 1.00 97.00 87 THR A C 1
ATOM 749 O O . THR A 1 87 ? -9.383 -6.643 14.701 1.00 97.00 87 THR A O 1
ATOM 752 N N . PHE A 1 88 ? -9.906 -5.673 16.641 1.00 95.75 88 PHE A N 1
ATOM 753 C CA . PHE A 1 88 ? -9.393 -4.371 16.206 1.00 95.75 88 PHE A CA 1
ATOM 754 C C . PHE A 1 88 ? -7.871 -4.410 16.030 1.00 95.75 88 PHE A C 1
ATOM 756 O O . PHE A 1 88 ? -7.347 -3.864 15.065 1.00 95.75 88 PHE A O 1
ATOM 763 N N . GLU A 1 89 ? -7.195 -5.103 16.934 1.00 96.75 89 GLU A N 1
ATOM 764 C CA . GLU A 1 89 ? -5.748 -5.209 17.042 1.00 96.75 89 GLU A CA 1
ATOM 765 C C . GLU A 1 89 ? -5.166 -5.990 15.846 1.00 96.75 89 GLU A C 1
ATOM 767 O O . GLU A 1 89 ? -4.160 -5.591 15.262 1.00 96.75 89 GLU A O 1
ATOM 772 N N . GLU A 1 90 ? -5.852 -7.041 15.384 1.00 97.00 90 GLU A N 1
ATOM 773 C CA . GLU A 1 90 ? -5.492 -7.763 14.153 1.00 97.00 90 GLU A CA 1
ATOM 774 C C . GLU A 1 90 ? -5.656 -6.902 12.889 1.00 97.00 90 GLU A C 1
ATOM 776 O O . GLU A 1 90 ? -4.825 -6.955 11.976 1.00 97.00 90 GLU A O 1
ATOM 781 N N . VAL A 1 91 ? -6.720 -6.091 12.826 1.00 96.56 91 VAL A N 1
ATOM 782 C CA . VAL A 1 91 ? -6.931 -5.141 11.723 1.00 96.56 91 VAL A CA 1
ATOM 783 C C . VAL A 1 91 ? -5.855 -4.055 11.740 1.00 96.56 91 VAL A C 1
ATOM 785 O O . VAL A 1 91 ? -5.315 -3.714 10.690 1.00 96.56 91 VAL A O 1
ATOM 788 N N . GLU A 1 92 ? -5.507 -3.538 12.915 1.00 95.81 92 GLU A N 1
ATOM 789 C CA . GLU A 1 92 ? -4.457 -2.534 13.091 1.00 95.81 92 GLU A CA 1
ATOM 790 C C . GLU A 1 92 ? -3.077 -3.072 12.690 1.00 95.81 92 GLU A C 1
ATOM 792 O O . GLU A 1 92 ? -2.356 -2.414 11.942 1.00 95.81 92 GLU A O 1
ATOM 797 N N . ALA A 1 93 ? -2.736 -4.305 13.073 1.00 96.50 93 ALA A N 1
ATOM 798 C CA . ALA A 1 93 ? -1.492 -4.946 12.652 1.00 96.50 93 ALA A CA 1
ATOM 799 C C . ALA A 1 93 ? -1.386 -5.062 11.118 1.00 96.50 93 ALA A C 1
ATOM 801 O O . ALA A 1 93 ? -0.343 -4.762 10.530 1.00 96.50 93 ALA A O 1
ATOM 802 N N . LYS A 1 94 ? -2.481 -5.437 10.442 1.00 96.06 94 LYS A N 1
ATOM 803 C CA . LYS A 1 94 ? -2.535 -5.485 8.970 1.00 96.06 94 LYS A CA 1
ATOM 804 C C . LYS A 1 94 ? -2.418 -4.103 8.344 1.00 96.06 94 LYS A C 1
ATOM 806 O O . LYS A 1 94 ? -1.715 -3.947 7.346 1.00 96.06 94 LYS A O 1
ATOM 811 N N . PHE A 1 95 ? -3.086 -3.109 8.920 1.00 94.44 95 PHE A N 1
ATOM 812 C CA . PHE A 1 95 ? -2.975 -1.728 8.471 1.00 94.44 95 PHE A CA 1
ATOM 813 C C . PHE A 1 95 ? -1.529 -1.238 8.561 1.00 94.44 95 PHE A C 1
ATOM 815 O O . PHE A 1 95 ? -1.018 -0.729 7.570 1.00 94.44 95 PHE A O 1
ATOM 822 N N . ASN A 1 96 ? -0.845 -1.475 9.682 1.00 93.69 96 ASN A N 1
ATOM 823 C CA . ASN A 1 96 ? 0.556 -1.091 9.866 1.00 93.69 96 ASN A CA 1
ATOM 824 C C . ASN A 1 96 ? 1.474 -1.757 8.832 1.00 93.69 96 ASN A C 1
ATOM 826 O O . ASN A 1 96 ? 2.395 -1.123 8.324 1.00 93.69 96 ASN A O 1
ATOM 830 N N . SER A 1 97 ? 1.194 -3.010 8.457 1.00 94.31 97 SER A N 1
ATOM 831 C CA . SER A 1 97 ? 1.920 -3.679 7.372 1.00 94.31 97 SER A CA 1
ATOM 832 C C . SER A 1 97 ? 1.727 -2.980 6.023 1.00 94.31 97 SER A C 1
ATOM 834 O O . SER A 1 97 ? 2.696 -2.805 5.290 1.00 94.31 97 SER A O 1
ATOM 836 N N . VAL A 1 98 ? 0.495 -2.594 5.677 1.00 91.81 98 VAL A N 1
ATOM 837 C CA . VAL A 1 98 ? 0.198 -1.867 4.428 1.00 91.81 98 VAL A CA 1
ATOM 838 C C . VAL A 1 98 ? 0.812 -0.468 4.458 1.00 91.81 98 VAL A C 1
ATOM 840 O O . VAL A 1 98 ? 1.381 -0.022 3.468 1.00 91.81 98 VAL A O 1
ATOM 843 N N . TRP A 1 99 ? 0.729 0.209 5.599 1.00 90.88 99 TRP A N 1
ATOM 844 C CA . TRP A 1 99 ? 1.297 1.535 5.810 1.00 90.88 99 TRP A CA 1
ATOM 845 C C . TRP A 1 99 ? 2.809 1.535 5.597 1.00 90.88 99 TRP A C 1
ATOM 847 O O . TRP A 1 99 ? 3.322 2.307 4.792 1.00 90.88 99 TRP A O 1
ATOM 857 N N . LYS A 1 100 ? 3.506 0.579 6.217 1.00 90.44 100 LYS A N 1
ATOM 858 C CA . LYS A 1 100 ? 4.943 0.395 6.031 1.00 90.44 100 LYS A CA 1
ATOM 859 C C . LYS A 1 100 ? 5.307 0.120 4.572 1.00 90.44 100 LYS A C 1
ATOM 861 O O . LYS A 1 100 ? 6.271 0.679 4.073 1.00 90.44 100 LYS A O 1
ATOM 866 N N . GLN A 1 101 ? 4.521 -0.688 3.856 1.00 88.06 101 GLN A N 1
ATOM 867 C CA . GLN A 1 101 ? 4.743 -0.913 2.422 1.00 88.06 101 GLN A CA 1
ATOM 868 C C . GLN A 1 101 ? 4.621 0.368 1.590 1.00 88.06 101 GLN A C 1
ATOM 870 O O . GLN A 1 101 ? 5.316 0.490 0.585 1.00 88.06 101 GLN A O 1
ATOM 875 N N . MET A 1 102 ? 3.745 1.299 1.975 1.00 86.25 102 MET A N 1
ATOM 876 C CA . MET A 1 102 ? 3.621 2.591 1.299 1.00 86.25 102 MET A CA 1
ATOM 877 C C . MET A 1 102 ? 4.784 3.527 1.619 1.00 86.25 102 MET A C 1
ATOM 879 O O . MET A 1 102 ? 5.261 4.200 0.711 1.00 86.25 102 MET A O 1
ATOM 883 N N . GLU A 1 103 ? 5.228 3.572 2.876 1.00 83.81 103 GLU A N 1
ATOM 884 C CA . GLU A 1 103 ? 6.375 4.388 3.300 1.00 83.81 103 GLU A CA 1
ATOM 885 C C . GLU A 1 103 ? 7.693 3.876 2.705 1.00 83.81 103 GLU A C 1
ATOM 887 O O . GLU A 1 103 ? 8.481 4.663 2.189 1.00 83.81 103 GLU A O 1
ATOM 892 N N . ASP A 1 104 ? 7.899 2.557 2.696 1.00 85.44 104 ASP A N 1
ATOM 893 C CA . ASP A 1 104 ? 9.097 1.909 2.148 1.00 85.44 104 ASP A CA 1
ATOM 894 C C . ASP A 1 104 ? 9.102 1.875 0.601 1.00 85.44 104 ASP A C 1
ATOM 896 O O . ASP A 1 104 ? 10.054 1.380 -0.019 1.00 85.44 104 ASP A O 1
ATOM 900 N N . PHE A 1 105 ? 8.034 2.352 -0.053 1.00 84.12 105 PHE A N 1
ATOM 901 C CA . PHE A 1 105 ? 7.923 2.339 -1.507 1.00 84.12 105 PHE A CA 1
ATOM 902 C C . PHE A 1 105 ? 8.830 3.399 -2.140 1.00 84.12 105 PHE A C 1
ATOM 904 O O . PHE A 1 105 ? 8.528 4.591 -2.161 1.00 84.12 105 PHE A O 1
ATOM 911 N N . ILE A 1 106 ? 9.928 2.930 -2.729 1.00 79.25 106 ILE A N 1
ATOM 912 C CA . ILE A 1 106 ? 10.866 3.741 -3.504 1.00 79.25 106 ILE A CA 1
ATOM 913 C C . ILE A 1 106 ? 10.557 3.530 -4.994 1.00 79.25 106 ILE A C 1
ATOM 915 O O . ILE A 1 106 ? 10.739 2.409 -5.482 1.00 79.25 106 ILE A O 1
ATOM 919 N N . PRO A 1 107 ? 10.111 4.565 -5.730 1.00 76.50 107 PRO A N 1
ATOM 920 C CA . PRO A 1 107 ? 9.830 4.443 -7.155 1.00 76.50 107 PRO A CA 1
ATOM 921 C C . PRO A 1 107 ? 11.092 4.080 -7.926 1.00 76.50 107 PRO A C 1
ATOM 923 O O . PRO A 1 107 ? 12.182 4.585 -7.616 1.00 76.50 107 PRO A O 1
ATOM 926 N N . MET A 1 108 ? 10.925 3.267 -8.970 1.00 68.25 108 MET A N 1
ATOM 927 C CA . MET A 1 108 ? 12.004 3.021 -9.918 1.00 68.25 108 MET A CA 1
ATOM 928 C C . MET A 1 108 ? 12.515 4.358 -10.485 1.00 68.25 108 MET A C 1
ATOM 930 O O . MET A 1 108 ? 11.746 5.305 -10.605 1.00 68.25 108 MET A O 1
ATOM 934 N N . GLY A 1 109 ? 13.804 4.492 -10.788 1.00 62.38 109 GLY A N 1
ATOM 935 C CA . GLY A 1 109 ? 14.393 5.716 -11.343 1.00 62.38 109 GLY A CA 1
ATOM 936 C C . GLY A 1 109 ? 14.505 6.902 -10.373 1.00 62.38 109 GLY A C 1
ATOM 937 O O . GLY A 1 109 ? 14.970 7.968 -10.779 1.00 62.38 109 GLY A O 1
ATOM 938 N N . SER A 1 110 ? 14.118 6.746 -9.102 1.00 69.50 110 SER A N 1
ATOM 939 C CA . SER A 1 110 ? 14.370 7.754 -8.066 1.00 69.50 110 SER A CA 1
ATOM 940 C C . SER A 1 110 ? 15.854 7.794 -7.675 1.00 69.50 110 SER A C 1
ATOM 942 O O . SER A 1 110 ? 16.571 6.794 -7.755 1.00 69.50 110 SER A O 1
ATOM 944 N N . LYS A 1 111 ? 16.336 8.957 -7.211 1.00 72.00 111 LYS A N 1
ATOM 945 C CA . LYS A 1 111 ? 17.727 9.108 -6.737 1.00 72.00 111 LYS A CA 1
ATOM 946 C C . LYS A 1 111 ? 18.054 8.122 -5.608 1.00 72.00 111 LYS A C 1
ATOM 948 O O . LYS A 1 111 ? 19.148 7.566 -5.566 1.00 72.00 111 LYS A O 1
ATOM 953 N N . GLU A 1 112 ? 17.080 7.871 -4.741 1.00 72.50 112 GLU A N 1
ATOM 954 C CA . GLU A 1 112 ? 17.206 6.973 -3.596 1.00 72.50 112 GLU A CA 1
ATOM 955 C C . GLU A 1 112 ? 17.311 5.495 -4.009 1.00 72.50 112 GLU A C 1
ATOM 957 O O . GLU A 1 112 ? 18.107 4.748 -3.436 1.00 72.50 112 GLU A O 1
ATOM 962 N N . GLU A 1 113 ? 16.607 5.070 -5.067 1.00 70.12 113 GLU A N 1
ATOM 963 C CA . GLU A 1 113 ? 16.790 3.731 -5.643 1.00 70.12 113 GLU A CA 1
ATOM 964 C C . GLU A 1 113 ? 18.217 3.552 -6.182 1.00 70.12 113 GLU A C 1
ATOM 966 O O . GLU A 1 113 ? 18.867 2.541 -5.901 1.00 70.12 113 GLU A O 1
ATOM 971 N N . VAL A 1 114 ? 18.726 4.552 -6.909 1.00 68.81 114 VAL A N 1
ATOM 972 C CA . VAL A 1 114 ? 2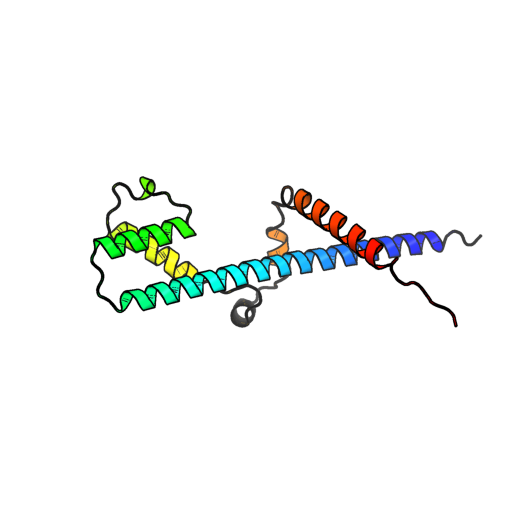0.074 4.530 -7.498 1.00 68.81 114 VAL A CA 1
ATOM 973 C C . VAL A 1 114 ? 21.146 4.423 -6.414 1.00 68.81 114 VAL A C 1
ATOM 975 O O . VAL A 1 114 ? 22.073 3.621 -6.540 1.00 68.81 114 VAL A O 1
ATOM 978 N N . GLU A 1 115 ? 21.022 5.177 -5.322 1.00 74.06 115 GLU A N 1
ATOM 979 C CA . GLU A 1 115 ? 21.934 5.053 -4.182 1.00 74.06 115 GLU A CA 1
ATOM 980 C C . GLU A 1 115 ? 21.841 3.688 -3.500 1.00 74.06 115 GLU A C 1
ATOM 982 O O . GLU A 1 115 ? 22.869 3.087 -3.177 1.00 74.06 115 GLU A O 1
ATOM 987 N N . ARG A 1 116 ? 20.627 3.156 -3.315 1.00 70.94 116 ARG A N 1
ATOM 988 C CA . ARG A 1 116 ? 20.422 1.836 -2.708 1.00 70.94 116 ARG A CA 1
ATOM 989 C C . ARG A 1 116 ? 21.061 0.724 -3.539 1.00 70.94 116 ARG A C 1
ATOM 991 O O . ARG A 1 116 ? 21.629 -0.205 -2.971 1.00 70.94 116 ARG A O 1
ATOM 998 N N . ILE A 1 117 ? 20.984 0.812 -4.865 1.00 68.38 117 ILE A N 1
ATOM 999 C CA . ILE A 1 117 ? 21.601 -0.148 -5.790 1.00 68.38 117 ILE A CA 1
ATOM 1000 C C . ILE A 1 117 ? 23.128 -0.047 -5.738 1.00 68.38 117 ILE A C 1
ATOM 1002 O O . ILE A 1 117 ? 23.792 -1.077 -5.619 1.00 68.38 117 ILE A O 1
ATOM 1006 N N . LYS A 1 118 ? 23.682 1.176 -5.722 1.00 70.06 118 LYS A N 1
ATOM 1007 C CA . LYS A 1 118 ? 25.128 1.411 -5.569 1.00 70.06 118 LYS A CA 1
ATOM 1008 C C . LYS A 1 118 ? 25.672 0.824 -4.265 1.00 70.06 118 LYS A C 1
ATOM 1010 O O . LYS A 1 118 ? 26.688 0.140 -4.292 1.00 70.06 118 LYS A O 1
ATOM 1015 N N . ARG A 1 119 ? 24.973 1.021 -3.139 1.00 74.62 119 ARG A N 1
ATOM 1016 C CA . ARG A 1 119 ? 25.369 0.450 -1.835 1.00 74.62 119 ARG A CA 1
ATOM 1017 C C . ARG A 1 119 ? 25.289 -1.079 -1.803 1.00 74.62 119 ARG A C 1
ATOM 1019 O O . ARG A 1 119 ? 26.052 -1.705 -1.080 1.00 74.62 119 ARG A O 1
ATOM 1026 N N . LYS A 1 120 ? 24.369 -1.682 -2.563 1.00 70.50 120 LYS A N 1
ATOM 1027 C CA . LYS A 1 120 ? 24.181 -3.141 -2.619 1.00 70.50 120 LYS A CA 1
ATOM 1028 C C . LYS A 1 120 ? 25.038 -3.843 -3.684 1.00 70.50 120 LYS A C 1
ATOM 1030 O O . LYS A 1 120 ? 25.000 -5.066 -3.749 1.00 70.50 120 LYS A O 1
ATOM 1035 N N . GLY A 1 121 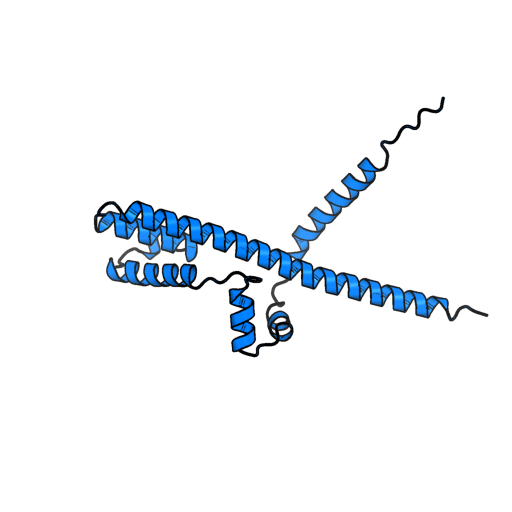? 25.772 -3.103 -4.522 1.00 61.25 121 GLY A N 1
ATOM 1036 C CA . GLY A 1 121 ? 26.636 -3.669 -5.567 1.00 61.25 121 GLY A CA 1
ATOM 1037 C C . GLY A 1 121 ? 25.897 -4.473 -6.649 1.00 61.25 121 GLY A C 1
ATOM 1038 O O . GLY A 1 121 ? 26.486 -5.368 -7.248 1.00 61.25 121 GLY A O 1
ATOM 1039 N N . ILE A 1 122 ? 24.605 -4.209 -6.884 1.00 58.81 122 ILE A N 1
ATOM 1040 C CA . ILE A 1 122 ? 23.771 -4.993 -7.814 1.00 58.81 122 ILE A CA 1
ATOM 1041 C C . ILE A 1 122 ? 23.858 -4.388 -9.224 1.00 58.81 122 ILE A C 1
ATOM 1043 O O . ILE A 1 122 ? 23.557 -3.208 -9.403 1.00 58.81 122 ILE A O 1
ATOM 1047 N N . ASN A 1 123 ? 24.213 -5.185 -10.240 1.00 56.56 123 ASN A N 1
ATOM 1048 C CA . ASN A 1 123 ? 24.171 -4.764 -11.647 1.00 56.56 123 ASN A CA 1
ATOM 1049 C C . ASN A 1 123 ? 22.740 -4.870 -12.214 1.00 56.56 123 ASN A C 1
ATOM 1051 O O . ASN A 1 123 ? 22.167 -5.955 -12.317 1.00 56.56 123 ASN A O 1
ATOM 1055 N N . LEU A 1 124 ? 22.164 -3.725 -12.599 1.00 48.78 124 LEU A N 1
ATOM 1056 C CA . LEU A 1 124 ? 20.754 -3.534 -12.987 1.00 48.78 124 LEU A CA 1
ATOM 1057 C C . LEU A 1 124 ? 20.307 -4.351 -14.225 1.00 48.78 124 LEU A C 1
ATOM 1059 O O . LEU A 1 124 ? 19.110 -4.556 -14.438 1.00 48.78 124 LEU A O 1
ATOM 1063 N N . GLU A 1 125 ? 21.235 -4.806 -15.069 1.00 49.75 125 GLU A N 1
ATOM 1064 C CA . GLU A 1 125 ? 20.922 -5.614 -16.259 1.00 49.75 125 GLU A CA 1
ATOM 1065 C C . GLU A 1 125 ? 20.447 -7.030 -15.900 1.00 49.75 125 GLU A C 1
ATOM 1067 O O . GLU A 1 125 ? 19.448 -7.508 -16.443 1.00 49.75 125 GLU A O 1
ATOM 1072 N N . GLN A 1 126 ? 21.073 -7.674 -14.912 1.00 48.09 126 GLN A N 1
ATOM 1073 C CA . GLN A 1 126 ? 20.906 -9.108 -14.648 1.00 48.09 126 GLN A CA 1
ATOM 1074 C C . GLN A 1 126 ? 19.588 -9.463 -13.924 1.00 48.09 126 GLN A C 1
ATOM 1076 O O . GLN A 1 126 ? 19.074 -10.574 -14.063 1.00 48.09 126 GLN A O 1
ATOM 1081 N N . GLU A 1 127 ? 18.989 -8.524 -13.180 1.00 42.88 127 GLU A N 1
ATOM 1082 C CA . GLU A 1 127 ? 17.720 -8.743 -12.460 1.00 42.88 127 GLU A CA 1
ATOM 1083 C C . GLU A 1 127 ? 16.481 -8.633 -13.376 1.00 42.88 127 GLU A C 1
ATOM 1085 O O . GLU A 1 127 ? 15.423 -9.201 -13.091 1.00 42.88 127 GLU A O 1
ATOM 1090 N N . SER A 1 128 ? 16.606 -7.926 -14.504 1.00 52.03 128 SER A N 1
ATOM 1091 C CA . SER A 1 128 ? 15.503 -7.699 -15.449 1.00 52.03 128 SER A CA 1
ATOM 1092 C C . SER A 1 128 ? 15.181 -8.919 -16.325 1.00 52.03 128 SER A C 1
ATOM 1094 O O . SER A 1 128 ? 14.014 -9.141 -16.649 1.00 52.03 128 SER A O 1
ATOM 1096 N N . ALA A 1 129 ? 16.176 -9.769 -16.603 1.00 42.50 129 ALA A N 1
ATOM 1097 C CA . ALA A 1 129 ? 16.027 -10.995 -17.391 1.00 42.50 129 ALA A CA 1
ATOM 1098 C C . ALA A 1 129 ? 15.181 -12.080 -16.690 1.00 42.50 129 ALA A C 1
ATOM 1100 O O . ALA A 1 129 ? 14.557 -12.912 -17.343 1.00 42.50 129 ALA A O 1
ATOM 1101 N N . LYS A 1 130 ? 15.098 -12.069 -15.351 1.00 49.19 130 LYS A N 1
ATOM 1102 C CA . LYS A 1 130 ? 14.357 -13.090 -14.583 1.00 49.19 130 LYS A CA 1
ATOM 1103 C C . LYS A 1 130 ? 12.840 -12.853 -14.503 1.00 49.19 130 LYS A C 1
ATOM 1105 O O . LYS A 1 130 ? 12.112 -13.781 -14.169 1.00 49.19 130 LYS A O 1
ATOM 1110 N N . LYS A 1 131 ? 12.341 -11.643 -14.799 1.00 52.69 131 LYS A N 1
ATOM 1111 C CA . LYS A 1 131 ? 10.919 -11.256 -14.611 1.00 52.69 131 LYS A CA 1
ATOM 1112 C C . LYS A 1 131 ? 10.079 -11.296 -15.903 1.00 52.69 131 LYS A C 1
ATOM 1114 O O . LYS A 1 131 ? 8.919 -10.905 -15.886 1.00 52.69 131 LYS A O 1
ATOM 1119 N N . GLN A 1 132 ? 10.634 -11.783 -17.015 1.00 48.41 132 GLN A N 1
ATOM 1120 C CA . GLN A 1 132 ? 10.043 -11.697 -18.362 1.00 48.41 132 GLN A CA 1
ATOM 1121 C C . GLN A 1 132 ? 9.043 -12.814 -18.736 1.00 48.41 132 GLN A C 1
ATOM 1123 O O . GLN A 1 132 ? 8.648 -12.907 -19.894 1.00 48.41 132 GLN A O 1
ATOM 1128 N N . LYS A 1 133 ? 8.612 -13.666 -17.794 1.00 42.66 133 LYS A N 1
ATOM 1129 C CA . LYS A 1 133 ? 7.892 -14.919 -18.108 1.00 42.66 133 LYS A CA 1
ATOM 1130 C C . LYS A 1 133 ? 6.354 -14.834 -18.184 1.00 42.66 133 LYS A C 1
ATOM 1132 O O . LYS A 1 133 ? 5.718 -15.872 -18.287 1.00 42.66 133 LYS A O 1
ATOM 1137 N N . SER A 1 134 ? 5.741 -13.647 -18.151 1.00 46.34 134 SER A N 1
ATOM 1138 C CA . SER A 1 134 ? 4.273 -13.477 -18.236 1.00 46.34 134 SER A CA 1
ATOM 1139 C C . SER A 1 134 ? 3.873 -12.458 -19.316 1.00 46.34 134 SER A C 1
ATOM 1141 O O . SER A 1 134 ? 3.285 -11.419 -19.014 1.00 46.34 134 SER A O 1
ATOM 1143 N N . LEU A 1 135 ? 4.286 -12.703 -20.567 1.00 48.66 135 LEU A N 1
ATOM 1144 C CA . LEU A 1 135 ? 4.204 -11.736 -21.676 1.00 48.66 135 LEU A CA 1
ATOM 1145 C C . LEU A 1 135 ? 3.093 -12.036 -22.709 1.00 48.66 135 LEU A C 1
ATOM 1147 O O . LEU A 1 135 ? 2.927 -11.271 -23.657 1.00 48.66 135 LEU A O 1
ATOM 1151 N N . GLU A 1 136 ? 2.306 -13.103 -22.536 1.00 39.06 136 GLU A N 1
ATOM 1152 C CA . GLU A 1 136 ? 1.292 -13.506 -23.527 1.00 39.06 136 GLU A CA 1
ATOM 1153 C C . GLU A 1 136 ? 0.096 -12.528 -23.618 1.00 39.06 136 GLU A C 1
ATOM 1155 O O . GLU A 1 136 ? -0.399 -12.274 -24.716 1.00 39.06 136 GLU A O 1
ATOM 1160 N N . ASP A 1 137 ? -0.341 -11.926 -22.501 1.00 38.78 137 ASP A N 1
ATOM 1161 C CA . ASP A 1 137 ? -1.602 -11.156 -22.455 1.00 38.78 137 ASP A CA 1
ATOM 1162 C C . ASP A 1 137 ? -1.478 -9.677 -22.873 1.00 38.78 137 ASP A C 1
ATOM 1164 O O . ASP A 1 137 ? -2.403 -9.123 -23.462 1.00 38.78 137 ASP A O 1
ATOM 1168 N N . ILE A 1 138 ? -0.324 -9.031 -22.662 1.00 41.62 138 ILE A N 1
ATOM 1169 C CA . ILE A 1 138 ? -0.132 -7.589 -22.958 1.00 41.62 138 ILE A CA 1
ATOM 1170 C C . ILE A 1 138 ? 0.060 -7.340 -24.471 1.00 41.62 138 ILE A C 1
ATOM 1172 O O . ILE A 1 138 ? -0.222 -6.264 -25.001 1.00 41.62 138 ILE A O 1
ATOM 1176 N N . THR A 1 139 ? 0.498 -8.364 -25.205 1.00 42.50 139 THR A N 1
ATOM 1177 C CA . THR A 1 139 ? 0.855 -8.281 -26.631 1.00 42.50 139 THR A CA 1
ATOM 1178 C C . THR A 1 139 ? -0.354 -8.068 -27.555 1.00 42.50 139 THR A C 1
ATOM 1180 O O . THR A 1 139 ? -0.190 -7.567 -28.670 1.00 42.50 139 THR A O 1
ATOM 1183 N N . LYS A 1 140 ? -1.575 -8.411 -27.119 1.00 44.97 140 LYS A N 1
ATOM 1184 C CA . LYS A 1 140 ? -2.794 -8.219 -27.928 1.00 44.97 140 LYS A CA 1
ATOM 1185 C C . LYS A 1 140 ? -3.285 -6.768 -27.914 1.00 44.97 140 LYS A C 1
ATOM 1187 O O . LYS A 1 140 ? -3.759 -6.285 -28.935 1.00 44.97 140 LYS A O 1
ATOM 1192 N N . GLU A 1 141 ? -3.098 -6.057 -26.804 1.00 44.84 141 GLU A N 1
ATOM 1193 C CA . GLU A 1 141 ? -3.597 -4.688 -26.606 1.00 44.84 141 GLU A CA 1
ATOM 1194 C C . GLU A 1 141 ? -2.656 -3.622 -27.203 1.00 44.84 141 GLU A C 1
ATOM 1196 O O . GLU A 1 141 ? -3.091 -2.579 -27.681 1.00 44.84 141 GLU A O 1
ATOM 1201 N N . ALA A 1 142 ? -1.351 -3.906 -27.277 1.00 43.94 142 ALA A N 1
ATOM 1202 C CA . ALA A 1 142 ? -0.373 -3.003 -27.893 1.00 43.94 142 ALA A CA 1
ATOM 1203 C C . ALA A 1 142 ? -0.458 -2.954 -29.434 1.00 43.94 142 ALA A C 1
ATOM 1205 O O . ALA A 1 142 ? -0.082 -1.951 -30.045 1.00 43.94 142 ALA A O 1
ATOM 1206 N N . LYS A 1 143 ? -0.945 -4.028 -30.074 1.00 49.41 143 LYS A N 1
ATOM 1207 C CA . LYS A 1 143 ? -1.088 -4.097 -31.538 1.00 49.41 143 LYS A CA 1
ATOM 1208 C C . LYS A 1 143 ? -2.202 -3.177 -32.051 1.00 49.41 143 LYS A C 1
ATOM 1210 O O . LYS A 1 143 ? -1.986 -2.512 -33.058 1.00 49.41 143 LYS A O 1
ATOM 1215 N N . SER A 1 144 ? -3.317 -3.052 -31.326 1.00 48.38 144 SER A N 1
ATOM 1216 C CA . SER A 1 144 ? -4.435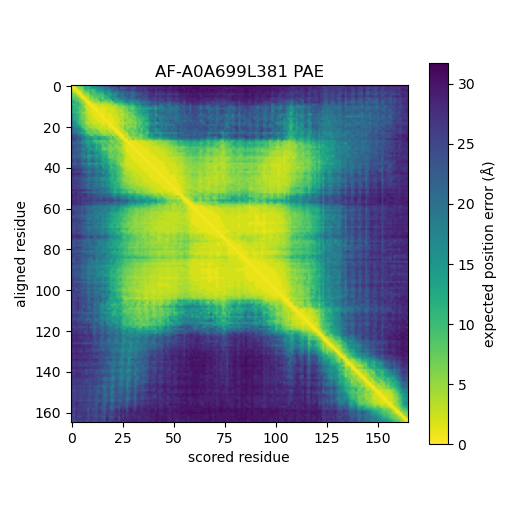 -2.181 -31.725 1.00 48.38 144 SER A CA 1
ATOM 1217 C C . SER A 1 144 ? -4.098 -0.686 -31.629 1.00 48.38 144 SER A C 1
ATOM 1219 O O . SER A 1 144 ? -4.515 0.100 -32.474 1.00 48.38 144 SER A O 1
ATOM 1221 N N . LEU A 1 145 ? -3.278 -0.271 -30.655 1.00 41.50 145 LEU A N 1
ATOM 1222 C CA . LEU A 1 145 ? -2.895 1.139 -30.482 1.00 41.50 145 LEU A CA 1
ATOM 1223 C C . LEU A 1 145 ? -1.940 1.645 -31.585 1.00 41.50 145 LEU A C 1
ATOM 1225 O O . LEU A 1 145 ? -1.941 2.829 -31.941 1.00 41.50 145 LEU A O 1
ATOM 1229 N N . LYS A 1 146 ? -1.107 0.742 -32.122 1.00 45.12 146 LYS A N 1
ATOM 1230 C CA . LYS A 1 146 ? -0.098 1.045 -33.151 1.00 45.12 146 LYS A CA 1
ATOM 1231 C C . LYS A 1 146 ? -0.718 1.216 -34.544 1.00 45.12 146 LYS A C 1
ATOM 1233 O O . LYS A 1 146 ? -0.175 1.947 -35.367 1.00 45.12 146 LYS A O 1
ATOM 1238 N N . GLU A 1 147 ? -1.856 0.571 -34.790 1.00 45.28 147 GLU A N 1
ATOM 1239 C CA . GLU A 1 147 ? -2.616 0.679 -36.041 1.00 45.28 147 GLU A CA 1
ATOM 1240 C C . GLU A 1 147 ? -3.326 2.045 -36.130 1.00 45.28 147 GLU A C 1
ATOM 1242 O O . GLU A 1 147 ? -3.107 2.794 -37.082 1.00 45.28 147 GLU A O 1
ATOM 1247 N N . VAL A 1 148 ? -3.989 2.465 -35.042 1.00 44.41 148 VAL A N 1
ATOM 1248 C CA . VAL A 1 148 ? -4.699 3.760 -34.925 1.00 44.41 148 VAL A CA 1
ATOM 1249 C C . VAL A 1 148 ? -3.777 4.981 -35.082 1.00 44.41 148 VAL A C 1
ATOM 1251 O O . VAL A 1 148 ? -4.191 6.038 -35.560 1.00 44.41 148 VAL A O 1
ATOM 1254 N N . THR A 1 149 ? -2.513 4.877 -34.667 1.00 47.97 149 THR A N 1
ATOM 1255 C CA . THR A 1 149 ? -1.552 5.992 -34.760 1.00 47.97 149 THR A CA 1
ATOM 1256 C C . THR A 1 149 ? -0.958 6.152 -36.158 1.00 47.97 149 THR A C 1
ATOM 1258 O O . THR A 1 149 ? -0.660 7.275 -36.561 1.00 47.97 149 THR A O 1
ATOM 1261 N N . LYS A 1 150 ? -0.822 5.065 -36.925 1.00 53.25 150 LYS A N 1
ATOM 1262 C CA . LYS A 1 150 ? -0.242 5.099 -38.277 1.00 53.25 150 LYS A CA 1
ATOM 1263 C C . LYS A 1 150 ? -1.206 5.709 -39.301 1.00 53.25 150 LYS A C 1
ATOM 1265 O O . LYS A 1 150 ? -0.770 6.441 -40.186 1.00 53.25 150 LYS A O 1
ATOM 1270 N N . GLU A 1 151 ? -2.505 5.461 -39.140 1.00 55.84 151 GLU A N 1
ATOM 1271 C CA . GLU A 1 151 ? -3.567 6.027 -39.984 1.00 55.84 151 GLU A CA 1
ATOM 1272 C C . GLU A 1 151 ? -3.696 7.543 -39.796 1.00 55.84 151 GLU A C 1
ATOM 1274 O O . GLU A 1 151 ? -3.668 8.288 -40.776 1.00 55.84 151 GLU A O 1
ATOM 1279 N N . LYS A 1 152 ? -3.696 8.016 -38.542 1.00 57.28 152 LYS A N 1
ATOM 1280 C CA . LYS A 1 152 ? -3.762 9.454 -38.225 1.00 57.28 152 LYS A CA 1
ATOM 1281 C C . LYS A 1 152 ? -2.573 10.254 -38.757 1.00 57.28 152 LYS A C 1
ATOM 1283 O O . LYS A 1 152 ? -2.747 11.387 -39.187 1.00 57.28 152 LYS A O 1
ATOM 1288 N N . VAL A 1 153 ? -1.366 9.686 -38.749 1.00 53.62 153 VAL A N 1
ATOM 1289 C CA . VAL A 1 153 ? -0.170 10.365 -39.285 1.00 53.62 153 VAL A CA 1
ATOM 1290 C C . VAL A 1 153 ? -0.222 10.465 -40.813 1.00 53.62 153 VAL A C 1
ATOM 1292 O O . VAL A 1 153 ? 0.203 11.472 -41.374 1.00 53.62 153 VAL A O 1
ATOM 1295 N N . LYS A 1 154 ? -0.787 9.462 -41.497 1.00 63.34 154 LYS A N 1
ATOM 1296 C CA . LYS A 1 154 ? -0.940 9.478 -42.959 1.00 63.34 154 LYS A CA 1
ATOM 1297 C C . LYS A 1 154 ? -1.984 10.502 -43.420 1.00 63.34 154 LYS A C 1
ATOM 1299 O O . LYS A 1 154 ? -1.765 11.171 -44.423 1.00 63.34 154 LYS A O 1
ATOM 1304 N N . GLU A 1 155 ? -3.070 10.665 -42.665 1.00 57.69 155 GLU A N 1
ATOM 1305 C CA . GLU A 1 155 ? -4.111 11.673 -42.917 1.00 57.69 155 GLU A CA 1
ATOM 1306 C C . GLU A 1 155 ? -3.570 13.111 -42.790 1.00 57.69 155 GLU A C 1
ATOM 1308 O O . GLU A 1 155 ? -3.862 13.969 -43.620 1.00 57.69 155 GLU A O 1
ATOM 1313 N N . MET A 1 156 ? -2.681 13.357 -41.820 1.00 53.50 156 MET A N 1
ATOM 1314 C CA . MET A 1 156 ? -2.036 14.665 -41.629 1.00 53.50 156 MET A CA 1
ATOM 1315 C C . MET A 1 156 ? -1.058 15.041 -42.758 1.00 53.50 156 MET A C 1
ATOM 1317 O O . MET A 1 156 ? -0.793 16.221 -42.964 1.00 53.50 156 MET A O 1
ATOM 1321 N N . MET A 1 157 ? -0.531 14.068 -43.510 1.00 56.50 157 MET A N 1
ATOM 1322 C CA . MET A 1 157 ? 0.422 14.311 -44.605 1.00 56.50 157 MET A CA 1
ATOM 1323 C C . MET A 1 157 ? -0.234 14.718 -45.937 1.00 56.50 157 MET A C 1
ATOM 1325 O O . MET A 1 157 ? 0.485 15.021 -46.886 1.00 56.50 157 MET A O 1
ATOM 1329 N N . HIS A 1 158 ? -1.566 14.713 -46.058 1.00 54.56 158 HIS A N 1
ATOM 1330 C CA . HIS A 1 158 ? -2.273 15.042 -47.311 1.00 54.56 158 HIS A CA 1
ATOM 1331 C C . HIS A 1 158 ? -2.962 16.420 -47.315 1.00 54.56 158 HIS A C 1
ATOM 1333 O O . HIS A 1 158 ? -3.655 16.747 -48.272 1.00 54.56 158 HIS A O 1
ATOM 1339 N N . LEU A 1 159 ? -2.751 17.258 -46.293 1.00 51.06 159 LEU A N 1
ATOM 1340 C CA . LEU A 1 159 ? -3.447 18.546 -46.123 1.00 51.06 159 LEU A CA 1
ATOM 1341 C C . LEU A 1 159 ? -2.578 19.791 -46.383 1.00 51.06 159 LEU A C 1
ATOM 1343 O O . LEU A 1 159 ? -2.719 20.795 -45.689 1.00 51.06 159 LEU A O 1
ATOM 1347 N N . VAL A 1 160 ? -1.705 19.771 -47.394 1.00 49.38 160 VAL A N 1
ATOM 1348 C CA . VAL A 1 160 ? -1.055 21.005 -47.880 1.00 49.38 160 VAL A CA 1
ATOM 1349 C C . VAL A 1 160 ? -1.545 21.310 -49.299 1.00 49.38 160 VAL A C 1
ATOM 1351 O O . VAL A 1 160 ? -1.040 20.706 -50.244 1.00 49.38 160 VAL A O 1
ATOM 1354 N N . PRO A 1 161 ? -2.516 22.224 -49.489 1.00 51.88 161 PRO A N 1
ATOM 1355 C CA . PRO A 1 161 ? -2.750 22.843 -50.785 1.00 51.88 161 PRO A CA 1
ATOM 1356 C C . PRO A 1 161 ? -1.689 23.928 -50.994 1.00 51.88 161 PRO A C 1
ATOM 1358 O O . PRO A 1 161 ? -1.571 24.855 -50.193 1.00 51.88 161 PRO A O 1
ATOM 1361 N N . ILE A 1 162 ? -0.903 23.798 -52.058 1.00 46.97 162 ILE A N 1
ATOM 1362 C CA . ILE A 1 162 ? -0.045 24.873 -52.558 1.00 46.97 162 ILE A CA 1
ATOM 1363 C C . ILE A 1 162 ? -0.944 25.759 -53.427 1.00 46.97 162 ILE A C 1
ATOM 1365 O O . ILE A 1 162 ? -1.391 25.316 -54.482 1.00 46.97 162 ILE A O 1
ATOM 1369 N N . GLU A 1 163 ? -1.240 26.978 -52.978 1.00 43.62 163 GLU A N 1
ATOM 1370 C CA . GLU A 1 163 ? -1.709 28.038 -53.875 1.00 43.62 163 GLU A CA 1
ATOM 1371 C C . GLU A 1 163 ? -0.477 28.680 -54.523 1.00 43.62 163 GLU A C 1
ATOM 1373 O O . GLU A 1 163 ? 0.334 29.318 -53.852 1.00 43.62 163 GLU A O 1
ATOM 1378 N N . GLU A 1 164 ? -0.318 28.450 -55.826 1.00 43.62 164 GLU A N 1
ATOM 1379 C CA . GLU A 1 164 ? 0.591 29.203 -56.691 1.00 43.62 164 GLU A CA 1
ATOM 1380 C C . GLU A 1 164 ? -0.060 30.542 -57.065 1.00 43.62 164 GLU A C 1
ATOM 1382 O O . GLU A 1 164 ? -1.151 30.552 -57.640 1.00 43.62 164 GLU A O 1
ATOM 1387 N N . VAL A 1 165 ? 0.632 31.655 -56.789 1.00 45.59 165 VAL A N 1
ATOM 1388 C CA . VAL A 1 165 ? 0.525 32.928 -57.528 1.00 45.59 165 VAL A CA 1
ATOM 1389 C C . VAL A 1 165 ? 1.921 33.511 -57.691 1.00 45.59 165 VAL A C 1
ATOM 1391 O O . VAL A 1 165 ? 2.640 33.595 -56.669 1.00 45.59 165 VAL A O 1
#

Nearest PDB structures (foldseek):
  8j46-assembly1_A  TM=3.421E-01  e=2.197E+00  Homo sapiens

Sequence (165 aa):
MIDGLDSNNETVAKYLEEYHQFSSEFLMKRRIKLISDLVKYQENFAKIYKFQSQQRNPWTKKQKRDYYMAMIRNNLGWKVKDFRGMTFEEVEAKFNSVWKQMEDFIPMGSKEEVERIKRKGINLEQESAKKQKSLEDITKEAKSLKEVTKEKVKEMMHLVPIEEV

Solvent-accessible surface area (backbone atoms only —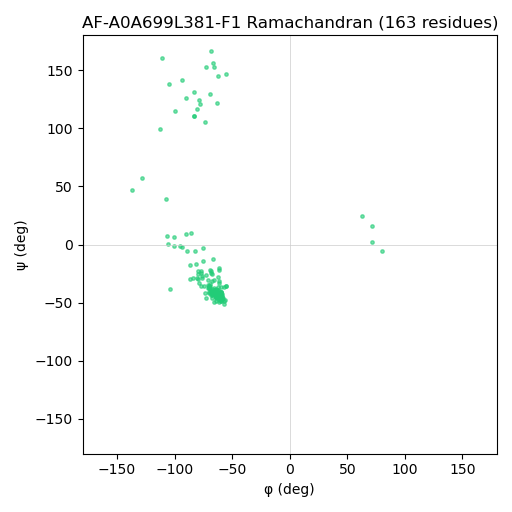 not comparable to full-atom values): 9909 Å² total; per-residue (Å²): 139,80,76,72,63,57,61,55,51,54,52,51,49,53,52,52,51,50,50,50,50,52,54,48,50,56,52,47,55,51,50,52,48,32,52,53,34,47,52,52,49,53,54,44,52,53,51,51,52,50,51,59,62,57,62,76,47,93,71,52,76,65,57,51,48,55,50,36,50,53,54,40,24,77,73,72,71,52,53,80,73,79,53,62,94,57,52,71,66,60,48,47,56,53,29,53,54,55,49,48,55,53,71,70,58,70,38,63,94,34,73,66,47,55,51,54,36,63,76,67,73,60,66,78,71,70,66,56,72,75,72,66,86,81,61,78,74,62,60,65,64,58,55,57,58,56,53,61,53,55,55,56,56,56,61,67,73,71,76,76,85,82,84,87,131

Radius of gyration: 26.09 Å; Cα contacts (8 Å, |Δi|>4): 45; chains: 1; bounding box: 45×48×79 Å

Mean predicted aligned error: 16.53 Å

Foldseek 3Di:
DPPPPVVVVVVVVVVVVVVVVVVVVVVVVLVVQLVVLVVLLVVLVVLVVVVVVVVVDDDDLVRLQVSLVVLLCVQVVDDPVVCVPPDSVNSVVSSVVSNVCNVPRDGPPDPVVVVVCVVVVDDPPPVVVVPPPPPPPVVVVVVVVVVVVVVVVVVVVPPDDDDDD